Protein AF-A0A7J7V5S6-F1 (afdb_monomer_lite)

Structure (mmCIF, N/CA/C/O backbone):
data_AF-A0A7J7V5S6-F1
#
_entry.id   AF-A0A7J7V5S6-F1
#
loop_
_atom_site.group_PDB
_atom_site.id
_atom_site.type_symbol
_atom_site.label_atom_id
_atom_site.label_alt_id
_atom_site.label_comp_id
_atom_site.label_asym_id
_atom_site.label_entity_id
_atom_site.label_seq_id
_atom_site.pdbx_PDB_ins_code
_atom_site.Cartn_x
_atom_site.Cartn_y
_atom_site.Cartn_z
_atom_site.occupancy
_atom_site.B_iso_or_equiv
_atom_site.auth_seq_id
_atom_site.auth_comp_id
_atom_site.auth_asym_id
_atom_site.auth_atom_id
_atom_site.pdbx_PDB_model_num
ATOM 1 N N . MET A 1 1 ? -19.232 6.434 18.700 1.00 80.62 1 MET A N 1
ATOM 2 C CA . MET A 1 1 ? -18.194 5.429 19.036 1.00 80.62 1 MET A CA 1
ATOM 3 C C . MET A 1 1 ? -17.123 5.359 17.956 1.00 80.62 1 MET A C 1
ATOM 5 O O . MET A 1 1 ? -15.985 5.665 18.272 1.00 80.62 1 MET A O 1
ATOM 9 N N . LEU A 1 2 ? -17.482 5.084 16.694 1.00 90.06 2 LEU A N 1
ATOM 10 C CA . LEU A 1 2 ? -16.518 4.999 15.585 1.00 90.06 2 LEU A CA 1
ATOM 11 C C . LEU A 1 2 ? -15.711 6.290 15.357 1.00 90.06 2 LEU A C 1
ATOM 13 O O . LEU A 1 2 ? -14.491 6.244 15.416 1.00 90.06 2 LEU A O 1
ATOM 17 N N . MET A 1 3 ? -16.370 7.443 15.177 1.00 93.56 3 MET A N 1
ATOM 18 C CA . MET A 1 3 ? -15.662 8.706 14.892 1.00 93.56 3 MET A CA 1
ATOM 19 C C . MET A 1 3 ? -14.643 9.078 15.972 1.00 93.56 3 MET A C 1
ATOM 21 O O . MET A 1 3 ? -13.528 9.448 15.643 1.00 93.56 3 MET A O 1
ATOM 25 N N . LYS A 1 4 ? -14.984 8.890 17.254 1.00 93.75 4 LYS A N 1
ATOM 26 C CA . LYS A 1 4 ? -14.057 9.128 18.371 1.00 93.75 4 LYS A CA 1
ATOM 27 C C . LYS A 1 4 ? -12.794 8.266 18.258 1.00 93.75 4 LYS A C 1
ATOM 29 O O . LYS A 1 4 ? -11.700 8.770 18.475 1.00 93.75 4 LYS A O 1
ATOM 34 N N . PHE A 1 5 ? -12.954 6.987 17.915 1.00 95.44 5 PHE A N 1
ATOM 35 C CA . PHE A 1 5 ? -11.825 6.080 17.726 1.00 95.44 5 PHE A CA 1
ATOM 36 C C . PHE A 1 5 ? -10.980 6.470 16.504 1.00 95.44 5 PHE A C 1
ATOM 38 O O . PHE A 1 5 ? -9.763 6.531 16.607 1.00 95.44 5 PHE A O 1
ATOM 45 N N . LEU A 1 6 ? -11.606 6.814 15.374 1.00 95.38 6 LEU A N 1
ATOM 46 C CA . LEU A 1 6 ? -10.884 7.249 14.171 1.00 95.38 6 LEU A CA 1
ATOM 47 C C . LEU A 1 6 ? -10.113 8.561 14.392 1.00 95.38 6 LEU A C 1
ATOM 49 O O . LEU A 1 6 ? -8.976 8.679 13.942 1.00 95.38 6 LEU A O 1
ATOM 53 N N . THR A 1 7 ? -10.694 9.519 15.122 1.00 94.62 7 THR A N 1
ATOM 54 C CA . THR A 1 7 ? -10.000 10.751 15.528 1.00 94.62 7 THR A CA 1
ATOM 55 C C . THR A 1 7 ?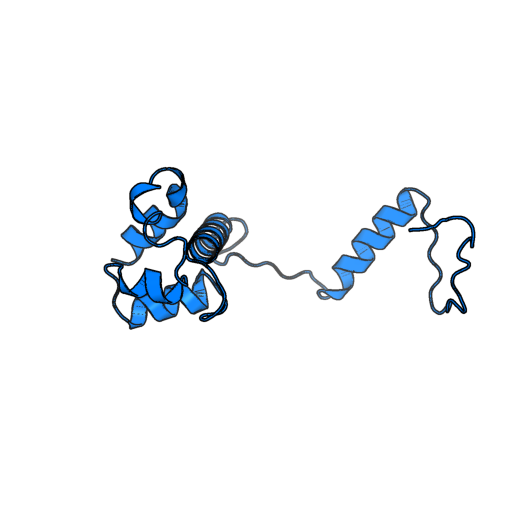 -8.786 10.435 16.398 1.00 94.62 7 THR A C 1
ATOM 57 O O . THR A 1 7 ? -7.708 10.959 16.136 1.00 94.62 7 THR A O 1
ATOM 60 N N . PHE A 1 8 ? -8.922 9.521 17.365 1.00 95.31 8 PHE A N 1
ATOM 61 C CA . PHE A 1 8 ? -7.779 9.034 18.139 1.00 95.31 8 PHE A CA 1
ATOM 62 C C . PHE A 1 8 ? -6.705 8.407 17.235 1.00 95.31 8 PHE A C 1
ATOM 64 O O . PHE A 1 8 ? -5.537 8.763 17.351 1.00 95.31 8 PHE A O 1
ATOM 71 N N . CYS A 1 9 ? -7.069 7.532 16.290 1.00 95.00 9 CYS A N 1
ATOM 72 C CA . CYS A 1 9 ? -6.095 6.886 15.405 1.00 95.00 9 CYS A CA 1
ATOM 73 C C . CYS A 1 9 ? -5.296 7.887 14.553 1.00 95.00 9 CYS A C 1
ATOM 75 O O . CYS A 1 9 ? -4.103 7.674 14.328 1.00 95.00 9 CYS A O 1
ATOM 77 N N . MET A 1 10 ? -5.916 8.987 14.110 1.00 94.31 10 MET A N 1
ATOM 78 C CA . MET A 1 10 ? -5.223 10.060 13.381 1.00 94.31 10 MET A CA 1
ATOM 79 C C . MET A 1 10 ? -4.118 10.721 14.208 1.00 94.31 10 MET A C 1
ATOM 81 O O . MET A 1 10 ? -3.084 11.109 13.662 1.00 94.31 10 MET A O 1
ATOM 85 N N . GLU A 1 11 ? -4.316 10.811 15.522 1.00 94.12 11 GLU A N 1
ATOM 86 C CA . GLU A 1 11 ? -3.433 11.515 16.451 1.00 94.12 11 GLU A CA 1
ATOM 87 C C . GLU A 1 11 ? -2.762 10.583 17.469 1.00 94.12 11 GLU A C 1
ATOM 89 O O . GLU A 1 11 ? -2.246 11.056 18.479 1.00 94.12 11 GLU A O 1
ATOM 94 N N . HIS A 1 12 ? -2.726 9.270 17.215 1.00 92.12 12 HIS A N 1
ATOM 95 C CA . HIS A 1 12 ? -2.308 8.276 18.212 1.00 92.12 12 HIS A CA 1
ATOM 96 C C . HIS A 1 12 ? -0.907 8.547 18.783 1.00 92.12 12 HIS A C 1
ATOM 98 O O . HIS A 1 12 ? -0.690 8.377 19.976 1.00 92.12 12 HIS A O 1
ATOM 104 N N . GLU A 1 13 ? 0.022 9.065 17.976 1.00 91.25 13 GLU A N 1
ATOM 105 C CA . GLU A 1 13 ? 1.374 9.464 18.401 1.00 91.25 13 GLU A CA 1
ATOM 106 C C . GLU A 1 13 ? 1.381 10.518 19.526 1.00 91.25 13 GLU A C 1
ATOM 108 O O . GLU A 1 13 ? 2.307 10.546 20.334 1.00 91.25 13 GLU A O 1
ATOM 113 N N . LYS A 1 14 ? 0.344 11.365 19.612 1.00 92.69 14 LYS A N 1
ATOM 114 C CA . LYS A 1 14 ? 0.164 12.352 20.691 1.00 92.69 14 LYS A CA 1
ATOM 115 C C . LYS A 1 14 ? -0.402 11.727 21.972 1.00 92.69 14 LYS A C 1
ATOM 117 O O . LYS A 1 14 ? -0.325 12.341 23.034 1.00 92.69 14 LYS A O 1
ATOM 122 N N . HIS A 1 15 ? -0.936 10.507 21.891 1.00 91.81 15 HIS A N 1
ATOM 123 C CA . HIS A 1 15 ? -1.617 9.800 22.977 1.00 91.81 15 HIS A CA 1
ATOM 124 C C . HIS A 1 15 ? -0.991 8.421 23.271 1.00 91.81 15 HIS A C 1
ATOM 126 O O . HIS A 1 15 ? -1.697 7.409 23.304 1.00 91.81 15 HIS A O 1
ATOM 132 N N . PRO A 1 16 ? 0.327 8.341 23.547 1.00 90.06 16 PRO A N 1
ATOM 133 C CA . PRO A 1 16 ? 1.005 7.066 23.783 1.00 90.06 16 PRO A CA 1
ATOM 134 C C . PRO A 1 16 ? 0.433 6.289 24.979 1.00 90.06 16 PRO A C 1
ATOM 136 O O . PRO A 1 16 ? 0.454 5.062 24.983 1.00 90.06 16 PRO A O 1
ATOM 139 N N . GLY A 1 17 ? -0.120 6.981 25.981 1.00 88.94 17 GLY A N 1
ATOM 140 C CA . GLY A 1 17 ? -0.737 6.343 27.148 1.00 88.94 17 GLY A CA 1
ATOM 141 C C . GLY A 1 17 ? -1.951 5.459 26.828 1.00 88.94 17 GLY A C 1
ATOM 142 O O . GLY A 1 17 ? -2.287 4.598 27.632 1.00 88.94 17 GLY A O 1
ATOM 143 N N . GLU A 1 18 ? -2.590 5.630 25.666 1.00 87.31 18 GLU A N 1
ATOM 144 C CA . GLU A 1 18 ? -3.813 4.894 25.307 1.00 87.31 18 GLU A CA 1
ATOM 145 C C . GLU A 1 18 ? -3.554 3.531 24.649 1.00 87.31 18 GLU A C 1
ATOM 147 O O . GLU A 1 18 ? -4.440 2.674 24.646 1.00 87.31 18 GLU A O 1
ATOM 152 N N . TYR A 1 19 ? -2.357 3.305 24.098 1.00 90.94 19 TYR A N 1
ATOM 153 C CA . TYR A 1 19 ? -2.032 2.056 23.398 1.00 90.94 19 TYR A CA 1
ATOM 154 C C . TYR A 1 19 ? -0.707 1.411 23.822 1.00 90.94 19 TYR A C 1
ATOM 156 O O . TYR A 1 19 ? -0.534 0.226 23.556 1.00 90.94 19 TYR A O 1
ATOM 164 N N . LYS A 1 20 ? 0.196 2.121 24.522 1.00 89.62 20 LYS A N 1
ATOM 165 C CA . LYS A 1 20 ? 1.503 1.576 24.949 1.00 89.62 20 LYS A CA 1
ATOM 166 C C . LYS A 1 20 ? 1.404 0.276 25.745 1.00 89.62 20 LYS A C 1
ATOM 168 O O . LYS A 1 20 ? 2.212 -0.622 25.559 1.00 89.62 20 LYS A O 1
ATOM 173 N N . ALA A 1 21 ? 0.389 0.148 26.602 1.00 90.44 21 ALA A N 1
ATOM 174 C CA . ALA A 1 21 ? 0.154 -1.070 27.385 1.00 90.44 21 ALA A CA 1
ATOM 175 C C . ALA A 1 21 ? -0.216 -2.299 26.525 1.00 90.44 21 ALA A C 1
ATOM 177 O O . ALA A 1 21 ? -0.264 -3.415 27.033 1.00 90.44 21 ALA A O 1
ATOM 178 N N . TYR A 1 22 ? -0.491 -2.092 25.236 1.00 91.25 22 TYR A N 1
ATOM 179 C CA . TYR A 1 22 ? -0.987 -3.086 24.292 1.00 91.25 22 TYR A CA 1
ATOM 180 C C . TYR A 1 22 ? -0.074 -3.233 23.062 1.00 91.25 22 TYR A C 1
ATOM 182 O O . TYR A 1 22 ? -0.508 -3.769 22.044 1.00 91.25 22 TYR A O 1
ATOM 190 N N . GLU A 1 23 ? 1.173 -2.752 23.111 1.00 87.50 23 GLU A N 1
ATOM 191 C CA . GLU A 1 2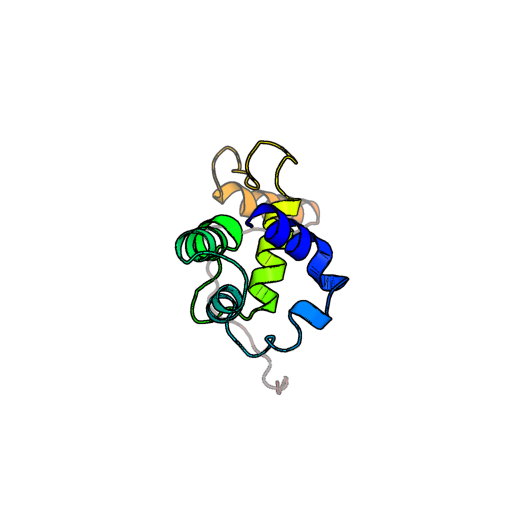3 ? 2.109 -2.853 21.976 1.00 87.50 23 GLU A CA 1
ATOM 192 C C . GLU A 1 23 ? 2.425 -4.309 21.603 1.00 87.50 23 GLU A C 1
ATOM 194 O O . GLU A 1 23 ? 2.462 -4.640 20.420 1.00 87.50 23 GLU A O 1
ATOM 199 N N . GLU A 1 24 ? 2.537 -5.183 22.605 1.00 85.94 24 GLU A N 1
ATOM 200 C CA . GLU A 1 24 ? 2.901 -6.600 22.447 1.00 85.94 24 GLU A CA 1
ATOM 201 C C . GLU A 1 24 ? 1.731 -7.509 22.036 1.00 85.94 24 GLU A C 1
ATOM 203 O O . GLU A 1 24 ? 1.915 -8.706 21.811 1.00 85.94 24 GLU A O 1
ATOM 208 N N . ILE A 1 25 ? 0.506 -6.977 21.955 1.00 93.69 25 ILE A N 1
ATOM 209 C CA . ILE A 1 25 ? -0.661 -7.747 21.509 1.00 93.69 25 ILE A CA 1
ATOM 210 C C . ILE A 1 25 ? -1.014 -7.428 20.059 1.00 93.69 25 ILE A C 1
ATOM 212 O O . ILE A 1 25 ? -0.624 -6.407 19.487 1.00 93.69 25 ILE A O 1
ATOM 216 N N . THR A 1 26 ? -1.793 -8.319 19.448 1.00 96.31 26 THR A N 1
ATOM 217 C CA . THR A 1 26 ? -2.283 -8.087 18.089 1.00 96.31 26 THR A CA 1
ATOM 218 C C . THR A 1 26 ? -3.271 -6.927 18.058 1.00 96.31 26 THR A C 1
ATOM 220 O O . THR A 1 26 ? -4.046 -6.714 18.997 1.00 96.31 26 THR A O 1
ATOM 223 N N . PHE A 1 27 ? -3.330 -6.235 16.923 1.00 96.62 27 PHE A N 1
ATOM 224 C CA . PHE A 1 27 ? -4.302 -5.168 16.712 1.00 96.62 27 PHE A CA 1
ATOM 225 C C . PHE A 1 27 ? -5.749 -5.649 16.899 1.00 96.62 27 PHE A C 1
ATOM 227 O O . PHE A 1 27 ? -6.588 -4.925 17.432 1.00 96.62 27 PHE A O 1
ATOM 234 N N . SER A 1 28 ? -6.042 -6.899 16.524 1.00 96.19 28 SER A N 1
ATOM 235 C CA . SER A 1 28 ? -7.364 -7.489 16.739 1.00 96.19 28 SER A CA 1
ATOM 236 C C . SER A 1 28 ? -7.712 -7.652 18.217 1.00 96.19 28 SER A C 1
ATOM 238 O O . SER A 1 28 ? -8.886 -7.511 18.551 1.00 96.19 28 SER A O 1
ATOM 240 N N . GLU A 1 29 ? -6.751 -7.987 19.082 1.00 95.69 29 GLU A N 1
ATOM 241 C CA . GLU A 1 29 ? -6.985 -8.058 20.530 1.00 95.69 29 GLU A CA 1
ATOM 242 C C . GLU A 1 29 ? -7.099 -6.655 21.130 1.00 95.69 29 GLU A C 1
ATOM 244 O O . GLU A 1 29 ? -8.003 -6.402 21.924 1.00 95.69 29 GLU A O 1
ATOM 249 N N . TYR A 1 30 ? -6.277 -5.705 20.676 1.00 95.88 30 TYR A N 1
ATOM 250 C CA . TYR A 1 30 ? -6.396 -4.305 21.083 1.00 95.88 30 TYR A CA 1
ATOM 251 C C . TYR A 1 30 ? -7.780 -3.727 20.771 1.00 95.88 30 TYR A C 1
ATOM 253 O O . TYR A 1 30 ? -8.397 -3.109 21.633 1.00 95.88 30 TYR A O 1
ATOM 261 N N . LEU A 1 31 ? -8.342 -3.986 19.587 1.00 95.75 31 LEU A N 1
ATOM 262 C CA . LEU A 1 31 ? -9.687 -3.513 19.240 1.00 95.75 31 LEU A CA 1
ATOM 263 C C . LEU A 1 31 ? -10.783 -4.016 20.196 1.00 95.75 31 LEU A C 1
ATOM 265 O O . LEU A 1 31 ? -11.792 -3.328 20.359 1.00 95.75 31 LEU A O 1
ATOM 269 N N . LYS A 1 32 ? -10.591 -5.172 20.849 1.00 95.12 32 LYS A N 1
ATOM 270 C CA . LYS A 1 32 ? -11.535 -5.697 21.850 1.00 95.12 32 LYS A CA 1
ATOM 271 C C . LYS A 1 32 ? -11.464 -4.958 23.184 1.00 95.12 32 LYS A C 1
ATOM 273 O O . LYS A 1 32 ? -12.459 -4.946 23.902 1.00 95.12 32 LYS A O 1
ATOM 278 N N . THR A 1 33 ? -10.325 -4.346 23.517 1.00 93.81 33 THR A N 1
ATOM 279 C CA . THR A 1 33 ? -10.178 -3.525 24.734 1.00 93.81 33 THR A CA 1
ATOM 280 C C . THR A 1 33 ? -10.767 -2.123 24.556 1.00 93.81 33 THR A C 1
ATOM 282 O O . THR A 1 33 ? -11.012 -1.413 25.532 1.00 93.81 33 THR A O 1
ATOM 285 N N . GLN A 1 34 ? -11.047 -1.730 23.311 1.00 93.56 34 GLN A N 1
ATOM 286 C CA . GLN A 1 34 ? -11.635 -0.442 22.965 1.00 93.56 34 GLN A CA 1
ATOM 287 C C . GLN A 1 34 ? -13.162 -0.437 23.088 1.00 93.56 34 GLN A C 1
ATOM 289 O O . GLN A 1 34 ? -13.838 -1.460 23.000 1.00 93.56 34 GLN A O 1
ATOM 294 N N . LYS A 1 35 ? -13.739 0.764 23.225 1.00 92.81 35 LYS A N 1
ATOM 295 C CA . LYS A 1 35 ? -15.198 0.989 23.281 1.00 92.81 35 LYS A CA 1
ATOM 296 C C . LYS A 1 35 ? -15.850 0.878 21.892 1.00 92.81 35 LYS A C 1
ATOM 298 O O . LYS A 1 35 ? -16.449 1.835 21.394 1.00 92.81 35 LYS A O 1
ATOM 303 N N . LEU A 1 36 ? -15.705 -0.284 21.257 1.00 94.81 36 LEU A N 1
ATOM 304 C CA . LEU A 1 36 ? -16.230 -0.624 19.935 1.00 94.81 36 LEU A CA 1
ATOM 305 C C . LEU A 1 36 ? -17.060 -1.908 20.018 1.00 94.81 36 LEU A C 1
ATOM 307 O O . LEU A 1 36 ? -16.667 -2.867 20.677 1.00 94.81 36 LEU A O 1
ATOM 311 N N . THR A 1 37 ? -18.194 -1.949 19.319 1.00 96.50 37 THR A N 1
ATOM 312 C CA . THR A 1 37 ? -18.979 -3.185 19.182 1.00 96.50 37 THR A CA 1
ATOM 313 C C . THR A 1 37 ? -18.236 -4.192 18.295 1.00 96.50 37 THR A C 1
ATOM 315 O O . THR A 1 37 ? -17.465 -3.764 17.432 1.00 96.50 37 THR A O 1
ATOM 318 N N . PRO A 1 38 ? -18.494 -5.510 18.413 1.00 96.12 38 PRO A N 1
ATOM 319 C CA . PRO A 1 38 ? -17.853 -6.518 17.560 1.00 96.12 38 PRO A CA 1
ATOM 320 C C . PRO A 1 38 ? -17.988 -6.223 16.057 1.00 96.12 38 PRO A C 1
ATOM 322 O O . PRO A 1 38 ? -17.049 -6.419 15.290 1.00 96.12 38 PRO A O 1
ATOM 325 N N . ASN A 1 39 ? -19.131 -5.664 15.645 1.00 96.12 39 ASN A N 1
ATOM 326 C CA . ASN A 1 39 ? -19.368 -5.234 14.268 1.00 96.12 39 ASN A CA 1
ATOM 327 C C . ASN A 1 39 ? -18.439 -4.079 13.843 1.00 96.12 39 ASN A C 1
ATOM 329 O O . ASN A 1 39 ? -17.852 -4.111 12.767 1.00 96.12 39 ASN A O 1
ATOM 333 N N . LEU A 1 40 ? -18.251 -3.067 14.699 1.00 96.62 40 LEU A N 1
ATOM 334 C CA . LEU A 1 40 ? -17.325 -1.968 14.410 1.00 96.62 40 LEU A CA 1
ATOM 335 C C . LEU A 1 40 ? -15.867 -2.432 14.402 1.00 96.62 40 LEU A C 1
ATOM 337 O O . LEU A 1 40 ? -15.106 -1.988 13.551 1.00 96.62 40 LEU A O 1
ATOM 341 N N . GLN A 1 41 ? -15.486 -3.337 15.308 1.00 96.44 41 GLN A N 1
ATOM 342 C CA . GLN A 1 41 ? -14.145 -3.932 15.319 1.00 96.44 41 GLN A CA 1
ATOM 343 C C . GLN A 1 41 ? -13.854 -4.639 13.989 1.00 96.44 41 GLN A C 1
ATOM 345 O O . GLN A 1 41 ? -12.778 -4.459 13.425 1.00 96.44 41 GLN A O 1
ATOM 350 N N . HIS A 1 42 ? -14.832 -5.378 13.454 1.00 96.06 42 HIS A N 1
ATOM 351 C CA . HIS A 1 42 ? -14.724 -6.037 12.154 1.00 96.06 42 HIS A CA 1
ATOM 352 C C . HIS A 1 42 ? -14.468 -5.035 11.016 1.00 96.06 42 HIS A C 1
ATOM 354 O O . HIS A 1 42 ? -13.500 -5.197 10.275 1.00 96.06 42 HIS A O 1
ATOM 360 N N . PHE A 1 43 ? -15.271 -3.970 10.904 1.00 96.62 43 PHE A N 1
ATOM 361 C CA . PHE A 1 43 ? -15.073 -2.944 9.869 1.00 96.62 43 PHE A CA 1
ATOM 362 C C . PHE A 1 43 ? -13.737 -2.211 10.004 1.00 96.62 43 PHE A C 1
ATOM 364 O O . PHE A 1 43 ? -13.047 -1.983 9.013 1.00 96.62 43 PHE A O 1
ATOM 371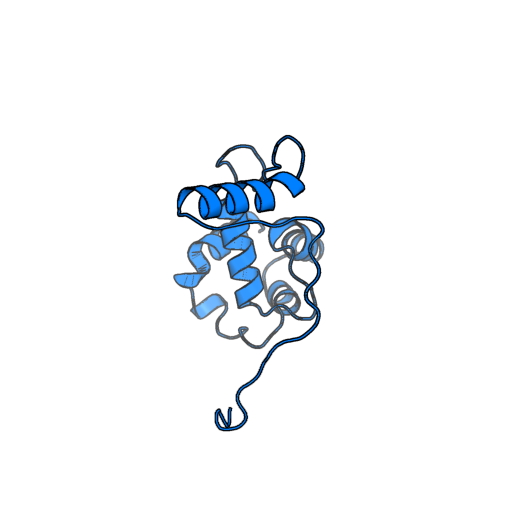 N N . VAL A 1 44 ? -13.346 -1.857 11.228 1.00 97.06 44 VAL A N 1
ATOM 372 C CA . VAL A 1 44 ? -12.072 -1.177 11.480 1.00 97.06 44 VAL A CA 1
ATOM 373 C C . VAL A 1 44 ? -10.892 -2.062 11.077 1.00 97.06 44 VAL A C 1
ATOM 375 O O . VAL A 1 44 ? -9.983 -1.585 10.401 1.00 97.06 44 VAL A O 1
ATOM 378 N N . LEU A 1 45 ? -10.915 -3.345 11.442 1.00 96.94 45 LEU A N 1
ATOM 379 C CA . LEU A 1 45 ? -9.842 -4.284 11.123 1.00 96.94 45 LEU A CA 1
ATOM 380 C C . LEU A 1 45 ? -9.752 -4.568 9.618 1.00 96.94 45 LEU A C 1
ATOM 382 O O . LEU A 1 45 ? -8.683 -4.434 9.029 1.00 96.94 45 LEU A O 1
ATOM 386 N N . TYR A 1 46 ? -10.865 -4.948 8.990 1.00 97.00 46 TYR A N 1
ATOM 387 C CA . TYR A 1 46 ? -10.841 -5.485 7.628 1.00 97.00 46 TYR A CA 1
ATOM 388 C C . TYR A 1 46 ? -11.061 -4.442 6.535 1.00 97.00 46 TYR A C 1
ATOM 390 O O . TYR A 1 46 ? -10.535 -4.613 5.441 1.00 97.00 46 TYR A O 1
ATOM 398 N N . SER A 1 47 ? -11.815 -3.373 6.799 1.00 96.62 47 SER A N 1
ATOM 399 C CA . SER A 1 47 ? -12.166 -2.377 5.776 1.00 96.62 47 SER A CA 1
ATOM 400 C C . SER A 1 47 ? -11.318 -1.108 5.840 1.00 96.62 47 SER A C 1
ATOM 402 O O . SER A 1 47 ? -11.206 -0.419 4.831 1.00 96.62 47 SER A O 1
ATOM 404 N N . ILE A 1 48 ? -10.740 -0.786 7.004 1.00 96.69 48 ILE A N 1
ATOM 405 C CA . ILE A 1 48 ? -9.936 0.433 7.197 1.00 96.69 48 ILE A CA 1
ATOM 406 C C . ILE A 1 48 ? -8.458 0.081 7.364 1.00 96.69 48 ILE A C 1
ATOM 408 O O . ILE A 1 48 ? -7.633 0.514 6.567 1.00 96.69 48 ILE A O 1
ATOM 412 N N . ALA A 1 49 ? -8.112 -0.712 8.383 1.00 96.88 49 ALA A N 1
ATOM 413 C CA . ALA A 1 49 ? -6.723 -1.098 8.623 1.00 96.88 49 ALA A CA 1
ATOM 414 C C . ALA A 1 49 ? -6.209 -2.058 7.538 1.00 96.88 49 ALA A C 1
ATOM 416 O O . ALA A 1 49 ? -5.066 -1.937 7.112 1.00 96.88 49 ALA A O 1
ATOM 417 N N . MET A 1 50 ? -7.056 -2.993 7.086 1.00 96.44 50 MET A N 1
ATOM 418 C CA . MET A 1 50 ? -6.712 -4.039 6.110 1.00 96.44 50 MET A CA 1
ATOM 419 C C . MET A 1 50 ? -5.449 -4.821 6.509 1.00 96.44 50 MET A C 1
ATOM 421 O O . MET A 1 50 ? -4.625 -5.183 5.671 1.00 96.44 50 MET A O 1
ATOM 425 N N . THR A 1 51 ? -5.287 -5.073 7.809 1.00 93.69 51 THR A N 1
ATOM 426 C CA . THR A 1 51 ? -4.135 -5.783 8.367 1.00 93.69 51 THR A CA 1
ATOM 427 C C . THR A 1 51 ? -4.484 -7.236 8.715 1.00 93.69 51 THR A C 1
ATOM 429 O O . THR A 1 51 ? -5.615 -7.524 9.128 1.00 93.69 51 THR A O 1
ATOM 432 N N . PRO A 1 52 ? -3.546 -8.192 8.564 1.00 90.56 52 PRO A N 1
ATOM 433 C CA . PRO A 1 52 ? -3.777 -9.570 8.979 1.00 90.56 52 PRO A CA 1
ATOM 434 C C . PRO A 1 52 ? -4.092 -9.682 10.477 1.00 90.56 52 PRO A C 1
ATOM 436 O O . PRO A 1 52 ? -3.338 -9.222 11.334 1.00 90.56 52 PRO A O 1
ATOM 439 N N . LYS A 1 53 ? -5.194 -10.368 10.798 1.00 85.62 53 LYS A N 1
ATOM 440 C CA . LYS A 1 53 ? -5.725 -10.477 12.167 1.00 85.62 53 LYS A CA 1
ATOM 441 C C . LYS A 1 53 ? -4.716 -11.021 13.189 1.00 85.62 53 LYS A C 1
ATOM 443 O O . LYS A 1 53 ? -4.721 -10.574 14.330 1.00 85.62 53 LYS A O 1
ATOM 448 N N . SER A 1 54 ? -3.916 -12.016 12.806 1.00 85.56 54 SER A N 1
ATOM 449 C CA . SER A 1 54 ? -3.093 -12.809 13.729 1.00 85.56 54 SER A CA 1
ATOM 450 C C . SER A 1 54 ? -1.641 -12.354 13.848 1.00 85.56 54 SER A C 1
ATOM 452 O O . SER A 1 54 ? -0.955 -12.823 14.748 1.00 85.56 54 SER A O 1
ATOM 454 N N . THR A 1 55 ? -1.156 -11.491 12.952 1.00 89.75 55 THR A N 1
ATOM 455 C CA . THR A 1 55 ? 0.275 -11.143 12.887 1.00 89.75 55 THR A CA 1
ATOM 456 C C . THR A 1 55 ? 0.554 -9.660 13.060 1.00 89.75 55 THR A C 1
ATOM 458 O O . THR A 1 55 ? 1.682 -9.300 13.371 1.00 89.75 55 THR A O 1
ATOM 461 N N . SER A 1 56 ? -0.432 -8.787 12.850 1.00 92.62 56 SER A N 1
ATOM 462 C CA . SER A 1 56 ? -0.212 -7.347 12.964 1.00 92.62 56 SER A CA 1
ATOM 463 C C . SER A 1 56 ? -0.257 -6.887 14.412 1.00 92.62 56 SER A C 1
ATOM 465 O O . SER A 1 56 ? -1.245 -7.124 15.115 1.00 92.62 56 SER A O 1
ATOM 467 N N . SER A 1 57 ? 0.799 -6.191 14.834 1.00 95.50 57 SER A N 1
ATOM 468 C CA . SER A 1 57 ? 0.858 -5.549 16.146 1.00 95.50 57 SER A CA 1
ATOM 469 C C . SER A 1 57 ? -0.173 -4.425 16.247 1.00 95.50 57 SER A C 1
ATOM 471 O O . SER A 1 57 ? -0.650 -3.897 15.234 1.00 95.50 57 SER A O 1
ATOM 473 N N . THR A 1 58 ? -0.505 -4.013 17.471 1.00 95.56 58 THR A N 1
ATOM 474 C CA . THR A 1 58 ? -1.363 -2.842 17.709 1.00 95.56 58 THR A CA 1
ATOM 475 C C . THR A 1 58 ? -0.873 -1.607 16.958 1.00 95.56 58 THR A C 1
ATOM 477 O O . THR A 1 58 ? -1.667 -0.907 16.323 1.00 95.56 58 THR A O 1
ATOM 480 N N . LEU A 1 59 ? 0.439 -1.365 16.975 1.00 94.50 59 LEU A N 1
ATOM 481 C CA . LEU A 1 59 ? 1.042 -0.217 16.311 1.00 94.50 59 LEU A CA 1
ATOM 482 C C . LEU A 1 59 ? 0.902 -0.291 14.783 1.00 94.50 59 LEU A C 1
ATOM 484 O O . LEU A 1 59 ? 0.641 0.734 14.153 1.00 94.50 59 LEU A O 1
ATOM 488 N N . ASP A 1 60 ? 1.015 -1.480 14.186 1.00 94.94 60 ASP A N 1
ATOM 489 C CA . ASP A 1 60 ? 0.816 -1.661 12.741 1.00 94.94 60 ASP A CA 1
ATOM 490 C C . ASP A 1 60 ? -0.609 -1.294 12.325 1.00 94.94 60 ASP A C 1
ATOM 492 O O . ASP A 1 60 ? -0.810 -0.576 11.345 1.00 94.94 60 ASP A O 1
ATOM 496 N N . GLY A 1 61 ? -1.606 -1.731 13.099 1.00 95.88 61 GLY A N 1
ATOM 497 C CA . GLY A 1 61 ? -3.006 -1.398 12.841 1.00 95.88 61 GLY A CA 1
ATOM 498 C C . GLY A 1 61 ? -3.303 0.096 12.981 1.00 95.88 61 GLY A C 1
ATOM 499 O O . GLY A 1 61 ? -3.963 0.674 12.116 1.00 95.88 61 GLY A O 1
ATOM 500 N N . LEU A 1 62 ? -2.769 0.749 14.019 1.00 96.25 62 LEU A N 1
ATOM 501 C CA . LEU A 1 62 ? -2.918 2.197 14.213 1.00 96.25 62 LEU A CA 1
ATOM 502 C C . LEU A 1 62 ? -2.274 2.999 13.072 1.00 96.25 62 LEU A C 1
ATOM 504 O O . LEU A 1 62 ? -2.895 3.925 12.544 1.00 96.25 62 LEU A O 1
ATOM 508 N N . LYS A 1 63 ? -1.066 2.612 12.640 1.00 95.75 63 LYS A N 1
ATOM 509 C CA . LYS A 1 63 ? -0.384 3.217 11.485 1.00 95.75 63 LYS A CA 1
ATOM 510 C C . LYS A 1 63 ? -1.171 3.020 10.191 1.00 95.75 63 LYS A C 1
ATOM 512 O O . LYS A 1 63 ? -1.319 3.973 9.426 1.00 95.75 63 LYS A O 1
ATOM 517 N N . ALA A 1 64 ? -1.706 1.821 9.959 1.00 96.69 64 ALA A N 1
ATOM 518 C CA . ALA A 1 64 ? -2.503 1.521 8.773 1.00 96.69 64 ALA A CA 1
ATOM 519 C C . ALA A 1 64 ? -3.782 2.372 8.712 1.00 96.69 64 ALA A C 1
ATOM 521 O O . ALA A 1 64 ? -4.060 2.981 7.679 1.00 96.69 64 ALA A O 1
ATOM 522 N N . ILE A 1 65 ? -4.508 2.502 9.830 1.00 97.19 65 ILE A N 1
ATOM 523 C CA . ILE A 1 65 ? -5.699 3.362 9.914 1.00 97.19 65 ILE A CA 1
ATOM 524 C C . ILE A 1 65 ? -5.339 4.825 9.678 1.00 97.19 65 ILE A C 1
ATOM 526 O O . ILE A 1 65 ? -6.006 5.492 8.889 1.00 97.19 65 ILE A O 1
ATOM 530 N N . LYS A 1 66 ? -4.283 5.332 10.327 1.00 97.12 66 LYS A N 1
ATOM 531 C CA . LYS A 1 66 ? -3.820 6.711 10.125 1.00 97.12 66 LYS A CA 1
ATOM 532 C C . LYS A 1 66 ? -3.518 6.977 8.649 1.00 97.12 66 LYS A C 1
ATOM 534 O O . LYS A 1 66 ? -3.968 7.984 8.112 1.00 97.12 66 LYS A O 1
ATOM 539 N N . ASN A 1 67 ? -2.813 6.064 7.978 1.00 96.88 67 ASN A N 1
ATOM 540 C CA . ASN A 1 67 ? -2.512 6.186 6.552 1.00 96.88 67 ASN A CA 1
ATOM 541 C C . ASN A 1 67 ? -3.782 6.163 5.685 1.00 96.88 67 ASN A C 1
ATOM 543 O O . ASN A 1 67 ? -3.947 7.014 4.816 1.00 96.88 67 ASN A O 1
ATOM 547 N N . PHE A 1 68 ? -4.711 5.239 5.952 1.00 97.75 68 PHE A N 1
ATOM 548 C CA . PHE A 1 68 ? -5.995 5.172 5.249 1.00 97.75 68 PHE A CA 1
ATOM 549 C C . PHE A 1 68 ? -6.754 6.499 5.350 1.00 97.75 68 PHE A C 1
ATOM 551 O O . PHE A 1 68 ? -7.160 7.065 4.337 1.00 97.75 68 PHE A O 1
ATOM 558 N N . LEU A 1 69 ? -6.907 7.020 6.570 1.00 96.50 69 LEU A N 1
ATOM 559 C CA . LEU A 1 69 ? -7.637 8.257 6.840 1.00 96.50 69 LEU A CA 1
ATOM 560 C C . LEU A 1 69 ? -6.939 9.490 6.252 1.00 96.50 69 LEU A C 1
ATOM 562 O O . LEU A 1 69 ? -7.616 10.386 5.761 1.00 96.50 69 LEU A O 1
ATOM 566 N N . HIS A 1 70 ? -5.605 9.523 6.246 1.00 95.88 70 HIS A N 1
ATOM 567 C CA . HIS A 1 70 ? -4.831 10.599 5.624 1.00 95.88 70 HIS A CA 1
ATOM 568 C C . HIS A 1 70 ? -4.975 10.624 4.091 1.00 95.88 70 HIS A C 1
ATOM 570 O O . HIS A 1 70 ? -4.877 11.679 3.466 1.00 95.88 70 HIS A O 1
ATOM 576 N N . CYS A 1 71 ? -5.202 9.468 3.466 1.00 97.06 71 CYS A N 1
ATOM 577 C CA . CYS A 1 71 ? -5.395 9.360 2.021 1.00 97.06 71 CYS A CA 1
ATOM 578 C C . CYS A 1 71 ? -6.831 9.679 1.567 1.00 97.06 71 CYS A C 1
ATOM 580 O O . CYS A 1 71 ? -7.033 10.014 0.397 1.00 97.06 71 CYS A O 1
ATOM 582 N N . LEU A 1 72 ? -7.826 9.588 2.458 1.00 95.75 72 LEU A N 1
ATOM 583 C CA . LEU A 1 72 ? -9.224 9.893 2.135 1.00 95.75 72 LEU A CA 1
ATOM 584 C C . LEU A 1 72 ? -9.395 11.341 1.663 1.00 95.75 72 LEU A C 1
ATOM 586 O O . LEU A 1 72 ? -8.845 12.273 2.241 1.00 95.75 72 LEU A O 1
ATOM 590 N N . GLY A 1 73 ? -10.201 11.542 0.620 1.00 94.75 73 GLY A N 1
ATOM 591 C CA . GLY A 1 73 ? -10.534 12.879 0.122 1.00 94.75 73 GLY A CA 1
ATOM 592 C C . GLY A 1 73 ? -9.467 13.513 -0.770 1.00 94.75 73 GLY A C 1
ATOM 593 O O . GLY A 1 73 ? -9.755 14.520 -1.409 1.00 94.75 73 GLY A O 1
ATOM 594 N N . ARG A 1 74 ? -8.257 12.939 -0.869 1.00 96.81 74 ARG A N 1
ATOM 595 C CA . ARG A 1 74 ? -7.147 13.559 -1.614 1.00 96.81 74 ARG A CA 1
ATOM 596 C C . ARG A 1 74 ? -7.430 13.700 -3.113 1.00 96.81 74 ARG A C 1
ATOM 598 O O . ARG A 1 74 ? -7.129 14.736 -3.694 1.00 96.81 74 ARG A O 1
ATOM 605 N N . TYR A 1 75 ? -7.979 12.654 -3.727 1.00 96.19 75 TYR A N 1
ATOM 606 C CA . TYR A 1 75 ? -8.335 12.625 -5.156 1.00 96.19 75 TYR A CA 1
ATOM 607 C C . TYR A 1 75 ? -9.769 12.133 -5.406 1.00 96.19 75 TYR A C 1
ATOM 609 O O . TYR A 1 75 ? -10.230 12.114 -6.542 1.00 96.19 75 TYR A O 1
ATOM 617 N N . GLY A 1 76 ? -10.475 11.720 -4.352 1.00 96.00 76 GLY A N 1
ATOM 618 C CA . GLY A 1 76 ? -11.812 11.144 -4.413 1.00 96.00 76 GLY A CA 1
ATOM 619 C C . GLY A 1 76 ? -12.300 10.734 -3.025 1.00 96.00 76 GLY A C 1
ATOM 620 O O . GLY A 1 76 ? -11.645 10.988 -2.016 1.00 96.00 76 GLY A O 1
ATOM 621 N N . ASN A 1 77 ? -13.453 10.075 -2.964 1.00 96.44 77 ASN A N 1
ATOM 622 C CA . ASN A 1 77 ? -14.085 9.635 -1.714 1.00 96.44 77 ASN A CA 1
ATOM 623 C C . ASN A 1 77 ? -13.433 8.396 -1.066 1.00 96.44 77 ASN A C 1
ATOM 625 O O . ASN A 1 77 ? -13.784 8.053 0.060 1.00 96.44 77 ASN A O 1
ATOM 629 N N . THR A 1 78 ? -12.506 7.723 -1.752 1.00 96.75 78 THR A N 1
ATOM 630 C CA . THR A 1 78 ? -11.761 6.558 -1.243 1.00 96.75 78 THR A CA 1
ATOM 631 C C . THR A 1 78 ? -10.256 6.856 -1.214 1.00 96.75 78 THR A C 1
ATOM 633 O O . THR A 1 78 ? -9.818 7.796 -1.882 1.00 96.75 78 THR A O 1
ATOM 636 N N . PRO A 1 79 ? -9.439 6.092 -0.464 1.00 97.44 79 PRO A N 1
ATOM 637 C CA . PRO A 1 79 ? -8.005 6.358 -0.349 1.00 97.44 79 PRO A CA 1
ATOM 638 C C . PRO A 1 79 ? -7.171 5.730 -1.477 1.00 97.44 79 PRO A C 1
ATOM 640 O O . PRO A 1 79 ? -5.947 5.667 -1.368 1.00 97.44 79 PRO A O 1
ATOM 643 N N . PHE A 1 80 ? -7.806 5.230 -2.541 1.00 97.62 80 PHE A N 1
ATOM 644 C CA . PHE A 1 80 ? -7.146 4.434 -3.572 1.00 97.62 80 PHE A CA 1
ATOM 645 C C . PHE A 1 80 ? -7.166 5.120 -4.933 1.00 97.62 80 PHE A C 1
ATOM 647 O O . PHE A 1 80 ? -8.082 5.865 -5.273 1.00 97.62 80 PHE A O 1
ATOM 654 N N . LEU A 1 81 ? -6.155 4.799 -5.734 1.00 97.69 81 LEU A N 1
ATOM 655 C CA . LEU A 1 81 ? -6.070 5.128 -7.149 1.00 97.69 81 LEU A CA 1
ATOM 656 C C . LEU A 1 81 ? -5.704 3.867 -7.925 1.00 97.69 81 LEU A C 1
ATOM 658 O O . LEU A 1 81 ? -5.090 2.946 -7.383 1.00 97.69 81 LEU A O 1
ATOM 662 N N . PHE A 1 82 ? -6.050 3.851 -9.207 1.00 97.88 82 PHE A N 1
ATOM 663 C CA . PHE A 1 82 ? -5.662 2.787 -10.118 1.00 97.88 82 PHE A CA 1
ATOM 664 C C . PHE A 1 82 ? -5.076 3.399 -11.396 1.00 97.88 82 PHE A C 1
ATOM 666 O O . PHE A 1 82 ? -5.700 4.301 -11.963 1.00 97.88 82 PHE A O 1
ATOM 673 N N . PRO A 1 83 ? -3.885 2.965 -11.845 1.00 97.88 83 PRO A N 1
ATOM 674 C CA . PRO A 1 83 ? -3.276 3.493 -13.056 1.00 97.88 83 PRO A CA 1
ATOM 675 C C . PRO A 1 83 ? -4.097 3.098 -14.285 1.00 97.88 83 PRO A C 1
ATOM 677 O O . PRO A 1 83 ? -4.505 1.943 -14.440 1.00 97.88 83 PRO A O 1
ATOM 680 N N . LEU A 1 84 ? -4.309 4.058 -15.185 1.00 97.81 84 LEU A N 1
ATOM 681 C CA . LEU A 1 84 ? -4.875 3.763 -16.496 1.00 97.81 84 LEU A CA 1
ATOM 682 C C . LEU A 1 84 ? -3.948 2.777 -17.224 1.00 97.81 84 LEU A C 1
ATOM 684 O O . LEU A 1 84 ? -2.732 2.883 -17.100 1.00 97.81 84 LEU A O 1
ATOM 688 N N . TYR A 1 85 ? -4.529 1.818 -17.946 1.00 97.44 85 TYR A N 1
ATOM 689 C CA . TYR A 1 85 ? -3.829 0.692 -18.591 1.00 97.44 85 TYR A CA 1
ATOM 690 C C . TYR A 1 85 ? -3.265 -0.384 -17.642 1.00 97.44 85 TYR A C 1
ATOM 692 O O . TYR A 1 85 ? -2.773 -1.411 -18.102 1.00 97.44 85 TYR A O 1
ATOM 700 N N . GLY A 1 86 ? -3.456 -0.238 -16.327 1.00 97.44 86 GLY A N 1
ATOM 701 C CA . GLY A 1 86 ? -3.200 -1.290 -15.345 1.00 97.44 86 GLY A CA 1
ATOM 702 C C . GLY A 1 86 ? -1.851 -1.193 -14.634 1.00 97.44 86 GLY A C 1
ATOM 703 O O . GLY A 1 86 ? -0.991 -0.373 -14.939 1.00 97.44 86 GLY A O 1
ATOM 704 N N . GLN A 1 87 ? -1.668 -2.052 -13.628 1.00 97.88 87 GLN A N 1
ATOM 705 C CA . GLN A 1 87 ? -0.508 -2.009 -12.722 1.00 97.88 87 GLN A CA 1
ATOM 706 C C . GLN A 1 87 ? 0.827 -2.334 -13.420 1.00 97.88 87 GLN A C 1
ATOM 708 O O . GLN A 1 87 ? 1.888 -1.981 -12.908 1.00 97.88 87 GLN A O 1
ATOM 713 N N . GLY A 1 88 ? 0.784 -2.967 -14.601 1.00 97.44 88 GLY A N 1
ATOM 714 C CA . GLY A 1 88 ? 1.963 -3.274 -15.419 1.00 97.44 88 GLY A CA 1
ATOM 715 C C . GLY A 1 88 ? 2.693 -2.041 -15.966 1.00 97.44 88 GLY A C 1
ATOM 716 O O . GLY A 1 88 ? 3.849 -2.151 -16.373 1.00 97.44 88 GLY A O 1
ATOM 717 N N . GLU A 1 89 ? 2.064 -0.866 -15.920 1.00 98.12 89 GLU A N 1
ATOM 718 C CA . GLU A 1 89 ? 2.694 0.395 -16.317 1.00 98.12 89 GLU A CA 1
ATOM 719 C C . GLU A 1 89 ? 3.669 0.923 -15.257 1.00 98.12 89 GLU A C 1
ATOM 721 O O . GLU A 1 89 ? 4.646 1.587 -15.599 1.00 98.12 89 GLU A O 1
ATOM 726 N N . LEU A 1 90 ? 3.469 0.6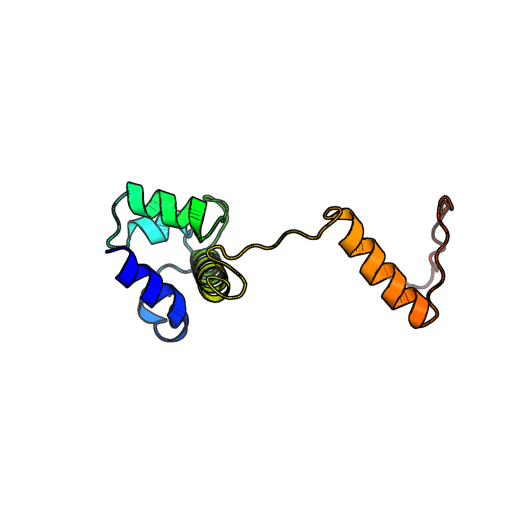01 -13.969 1.00 98.19 90 LEU A N 1
ATOM 727 C CA . LEU A 1 90 ? 4.339 1.100 -12.897 1.00 98.19 90 LEU A CA 1
ATOM 728 C C . LEU A 1 90 ? 5.805 0.666 -13.088 1.00 98.19 90 LEU A C 1
ATOM 730 O O . LEU A 1 90 ? 6.667 1.549 -13.094 1.00 98.19 90 LEU A O 1
ATOM 734 N N . PRO A 1 91 ? 6.129 -0.629 -13.313 1.00 98.19 91 PRO A N 1
ATOM 735 C CA . PRO A 1 91 ? 7.505 -1.034 -13.599 1.00 98.19 91 PRO A CA 1
ATOM 736 C C . PRO A 1 91 ? 8.084 -0.338 -14.835 1.00 98.19 91 PRO A C 1
ATOM 738 O O . PRO A 1 91 ? 9.227 0.110 -14.803 1.00 98.19 91 PRO A O 1
ATOM 741 N N . GLN A 1 92 ? 7.294 -0.189 -15.903 1.00 98.25 92 GLN A N 1
ATOM 742 C CA . GLN A 1 92 ? 7.745 0.436 -17.149 1.00 98.25 92 GLN A CA 1
ATOM 743 C C . GLN A 1 92 ? 8.093 1.919 -16.962 1.00 98.25 92 GLN A C 1
ATOM 745 O O . GLN A 1 92 ? 9.117 2.376 -17.474 1.00 98.25 92 GLN A O 1
ATOM 750 N N . CYS A 1 93 ? 7.305 2.660 -16.176 1.00 98.44 93 CYS A N 1
ATOM 751 C CA . CYS A 1 93 ? 7.598 4.047 -15.810 1.00 98.44 93 CYS A CA 1
ATOM 752 C C . CYS A 1 93 ? 8.961 4.180 -15.110 1.00 98.44 93 CYS A C 1
ATOM 754 O O . CYS A 1 93 ? 9.750 5.064 -15.456 1.00 98.44 93 CYS A O 1
ATOM 756 N N . PHE A 1 94 ? 9.280 3.277 -14.176 1.00 98.56 94 PHE A N 1
ATOM 757 C CA . PHE A 1 94 ? 10.589 3.260 -13.515 1.00 98.56 94 PHE A CA 1
ATOM 758 C C . PHE A 1 94 ? 11.719 2.795 -14.446 1.00 98.56 94 PHE A C 1
ATOM 760 O O . PHE A 1 94 ? 12.799 3.388 -14.424 1.00 98.56 94 PHE A O 1
ATOM 767 N N . CYS A 1 95 ? 11.485 1.808 -15.320 1.00 98.50 95 CYS A N 1
ATOM 768 C CA . CYS A 1 95 ? 12.464 1.410 -16.339 1.00 98.50 95 CYS A CA 1
ATOM 769 C C . CYS A 1 95 ? 12.815 2.577 -17.267 1.00 98.50 95 CYS A C 1
ATOM 771 O O . CYS A 1 95 ? 13.991 2.821 -17.542 1.00 98.50 95 CYS A O 1
ATOM 773 N N . ARG A 1 96 ? 11.810 3.354 -17.691 1.00 98.69 96 ARG A N 1
ATOM 774 C CA . ARG A 1 96 ? 12.014 4.578 -18.471 1.00 98.69 96 ARG A CA 1
ATOM 775 C C . ARG A 1 96 ? 12.859 5.592 -17.705 1.00 98.69 96 ARG A C 1
ATOM 777 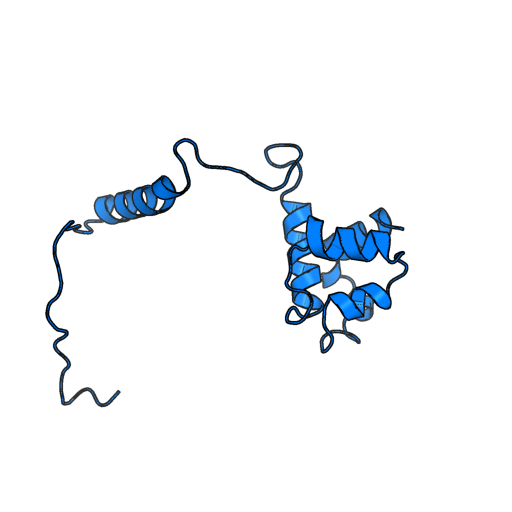O O . ARG A 1 96 ? 13.794 6.133 -18.286 1.00 98.69 96 ARG A O 1
ATOM 784 N N . MET A 1 97 ? 12.554 5.839 -16.428 1.00 98.50 97 MET A N 1
ATOM 785 C CA . MET A 1 97 ? 13.356 6.737 -15.589 1.00 98.50 97 MET A CA 1
ATOM 786 C C . MET A 1 97 ? 14.822 6.290 -15.558 1.00 98.50 97 MET A C 1
ATOM 788 O O . MET A 1 97 ? 15.705 7.091 -15.825 1.00 98.50 97 MET A O 1
ATOM 792 N N . CYS A 1 98 ? 15.092 5.008 -15.324 1.00 98.62 98 CYS A N 1
ATOM 793 C CA . CYS A 1 98 ? 16.450 4.466 -15.336 1.00 98.62 98 CYS A CA 1
ATOM 794 C C . CYS A 1 98 ? 17.157 4.649 -16.694 1.00 98.62 98 CYS A C 1
ATOM 796 O O . CYS A 1 98 ? 18.318 5.056 -16.728 1.00 98.62 98 CYS A O 1
ATOM 798 N N . ALA A 1 99 ? 16.458 4.419 -17.810 1.00 98.50 99 ALA A N 1
ATOM 799 C CA . ALA A 1 99 ? 17.018 4.595 -19.151 1.00 98.50 99 ALA A CA 1
ATOM 800 C C . ALA A 1 99 ? 17.399 6.056 -19.456 1.00 98.50 99 ALA A C 1
ATOM 802 O O . ALA A 1 99 ? 18.423 6.304 -20.088 1.00 98.50 99 ALA A O 1
ATOM 803 N N . VAL A 1 100 ? 16.627 7.030 -18.955 1.00 98.62 100 VAL A N 1
ATOM 804 C CA . VAL A 1 100 ? 16.959 8.466 -19.069 1.00 98.62 100 VAL A CA 1
ATOM 805 C C . VAL A 1 100 ? 18.309 8.787 -18.418 1.00 98.62 100 VAL A C 1
ATOM 807 O O . VAL A 1 100 ? 19.041 9.632 -18.922 1.00 98.62 100 VAL A O 1
ATOM 810 N N . PHE A 1 101 ? 18.669 8.080 -17.345 1.00 98.56 101 PHE A N 1
ATOM 811 C CA . PHE A 1 101 ? 19.951 8.230 -16.650 1.00 98.56 101 PHE A CA 1
ATOM 812 C C . PHE A 1 101 ? 21.025 7.237 -17.133 1.00 98.56 101 PHE A C 1
ATOM 814 O O . PHE A 1 101 ? 21.993 6.976 -16.422 1.00 98.56 101 PHE A O 1
ATOM 821 N N . GLY A 1 102 ? 20.878 6.691 -18.345 1.00 98.31 102 GLY A N 1
ATOM 822 C CA . GLY A 1 102 ? 21.890 5.850 -18.994 1.00 98.31 102 GLY A CA 1
ATOM 823 C C . GLY A 1 102 ? 21.801 4.355 -18.678 1.00 98.31 102 GLY A C 1
ATOM 824 O O . GLY A 1 102 ? 22.684 3.600 -19.081 1.00 98.31 102 GLY A O 1
ATOM 825 N N . GLY A 1 103 ? 20.753 3.900 -17.985 1.00 98.38 103 GLY A N 1
ATOM 826 C CA . GLY A 1 103 ? 20.511 2.474 -17.767 1.00 98.38 103 GLY A CA 1
ATOM 827 C C . GLY A 1 103 ? 20.206 1.724 -19.068 1.00 98.38 103 GLY A C 1
ATOM 828 O O . GLY A 1 103 ? 19.415 2.183 -19.892 1.00 98.38 103 GLY A O 1
ATOM 829 N N . ILE A 1 104 ? 20.800 0.542 -19.242 1.00 98.31 104 ILE A N 1
ATOM 830 C CA . ILE A 1 104 ? 20.608 -0.314 -20.422 1.00 98.31 1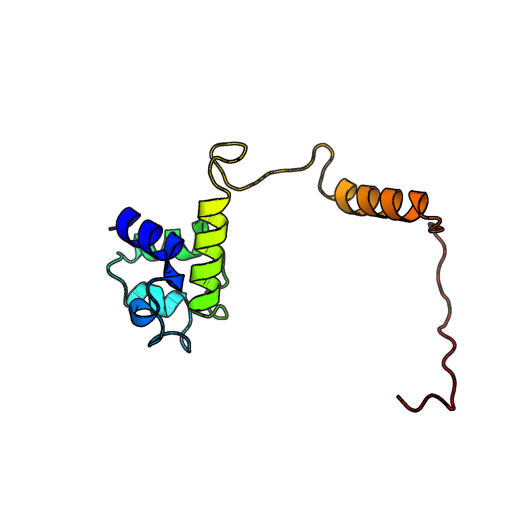04 ILE A CA 1
ATOM 831 C C . ILE A 1 104 ? 19.656 -1.460 -20.074 1.00 98.31 104 ILE A C 1
ATOM 833 O O . ILE A 1 104 ? 19.808 -2.111 -19.041 1.00 98.31 104 ILE A O 1
ATOM 837 N N . TYR A 1 105 ? 18.700 -1.734 -20.963 1.00 98.00 105 TYR A N 1
ATOM 838 C CA . TYR A 1 105 ? 17.709 -2.797 -20.804 1.00 98.00 105 TYR A CA 1
ATOM 839 C C . TYR A 1 105 ? 17.766 -3.787 -21.967 1.00 98.00 105 TYR A C 1
ATOM 841 O O . TYR A 1 105 ? 17.689 -3.394 -23.129 1.00 98.00 105 TYR A O 1
ATOM 849 N N . CYS A 1 106 ? 17.818 -5.080 -21.643 1.00 98.12 106 CYS A N 1
ATOM 850 C CA . CYS A 1 106 ? 17.812 -6.177 -22.609 1.00 98.12 106 CYS A CA 1
ATOM 851 C C . CYS A 1 106 ? 16.674 -7.151 -22.276 1.00 98.12 106 CYS A C 1
ATOM 853 O O . CYS A 1 106 ? 16.775 -7.943 -21.341 1.00 98.12 106 CYS A O 1
ATOM 855 N N . LEU A 1 107 ? 15.579 -7.107 -23.038 1.00 97.88 107 LEU A N 1
ATOM 856 C CA . LEU A 1 107 ? 14.495 -8.087 -22.908 1.00 97.88 107 LEU A CA 1
ATOM 857 C C . LEU A 1 107 ? 14.870 -9.404 -23.594 1.00 97.88 107 LEU A C 1
ATOM 859 O O . LEU A 1 107 ? 15.608 -9.406 -24.577 1.00 97.88 107 LEU A O 1
ATOM 863 N N . ARG A 1 108 ? 14.308 -10.520 -23.106 1.00 98.00 108 ARG A N 1
ATOM 864 C CA . ARG A 1 108 ? 14.583 -11.879 -23.621 1.00 98.00 108 ARG A CA 1
ATOM 865 C C . ARG A 1 108 ? 16.080 -12.230 -23.604 1.00 98.00 108 ARG A C 1
ATOM 867 O O . ARG A 1 108 ? 16.573 -12.902 -24.504 1.00 98.00 108 ARG A O 1
ATOM 874 N N . HIS A 1 109 ? 16.792 -11.769 -22.578 1.00 98.06 109 HIS A N 1
ATOM 875 C CA . HIS A 1 109 ? 18.218 -12.015 -22.394 1.00 98.06 109 HIS A CA 1
ATOM 876 C C . HIS A 1 109 ? 18.454 -12.700 -21.043 1.00 98.06 109 HIS A C 1
ATOM 878 O O . HIS A 1 109 ? 18.305 -12.080 -19.992 1.00 98.06 109 HIS A O 1
ATOM 884 N N . SER A 1 110 ? 18.753 -13.998 -21.065 1.00 98.19 110 SER A N 1
ATOM 885 C CA . SER A 1 110 ? 18.952 -14.810 -19.859 1.00 98.19 110 SER A CA 1
ATOM 886 C C . SER A 1 110 ? 20.392 -14.742 -19.351 1.00 98.19 110 SER A C 1
ATOM 888 O O . SER A 1 110 ? 21.330 -14.769 -20.145 1.00 98.19 110 SER A O 1
ATOM 890 N N . VAL A 1 111 ? 20.565 -14.761 -18.031 1.00 98.00 111 VAL A N 1
ATOM 891 C CA . VAL A 1 111 ? 21.875 -14.871 -17.368 1.00 98.00 111 VAL A CA 1
ATOM 892 C C . VAL A 1 111 ? 22.193 -16.348 -17.100 1.00 98.00 111 VAL A C 1
ATOM 894 O O . VAL A 1 111 ? 21.312 -17.086 -16.668 1.00 98.00 111 VAL A O 1
ATOM 897 N N . GLN A 1 112 ? 23.432 -16.788 -17.354 1.00 98.12 112 GLN A N 1
ATOM 898 C CA . GLN A 1 112 ? 23.851 -18.191 -17.170 1.00 98.12 112 GLN A CA 1
ATOM 899 C C . GLN A 1 112 ? 24.455 -18.464 -15.792 1.00 98.12 112 GLN A C 1
ATOM 901 O O . GLN A 1 112 ? 24.134 -19.462 -15.152 1.00 98.12 112 GLN A O 1
ATOM 906 N N . CYS A 1 113 ? 25.351 -17.591 -15.341 1.00 97.06 113 CYS A N 1
ATOM 907 C CA . CYS A 1 113 ? 26.033 -17.741 -14.068 1.00 97.06 113 CYS A CA 1
ATOM 908 C C . CYS A 1 113 ? 26.404 -16.379 -13.483 1.00 97.06 113 CYS A C 1
ATOM 910 O O . CYS A 1 113 ? 26.465 -15.368 -14.185 1.00 97.06 113 CYS A O 1
ATOM 912 N N . LEU A 1 114 ? 26.655 -16.378 -12.177 1.00 96.44 114 LEU A N 1
ATOM 913 C CA . LEU A 1 114 ? 27.310 -15.285 -11.476 1.00 96.44 114 LEU A CA 1
ATOM 914 C C . LEU A 1 114 ? 28.765 -15.691 -11.249 1.00 96.44 114 LEU A C 1
ATOM 916 O O . LEU A 1 114 ? 29.036 -16.817 -10.829 1.00 96.44 114 LEU A O 1
ATOM 920 N N . VAL A 1 115 ? 29.695 -14.784 -11.525 1.00 95.62 115 VAL A N 1
ATOM 921 C CA . VAL A 1 115 ? 31.116 -14.993 -11.235 1.00 95.62 115 VAL A CA 1
ATOM 922 C C . VAL A 1 115 ? 31.397 -14.389 -9.868 1.00 95.62 115 VAL A C 1
ATOM 924 O O . VAL A 1 115 ? 31.252 -13.183 -9.682 1.00 95.62 115 VAL A O 1
ATOM 927 N N . VAL A 1 116 ? 31.758 -15.240 -8.910 1.00 95.56 116 VAL A N 1
ATOM 928 C CA . VAL A 1 116 ? 32.066 -14.841 -7.533 1.00 95.56 116 VAL A CA 1
ATOM 929 C C . VAL A 1 116 ? 33.558 -15.023 -7.298 1.00 95.56 116 VAL A C 1
ATOM 931 O O . VAL A 1 116 ? 34.112 -16.084 -7.595 1.00 95.56 116 VAL A O 1
ATOM 934 N N . ASP A 1 117 ? 34.203 -13.982 -6.780 1.00 94.81 117 ASP A N 1
ATOM 935 C CA . ASP A 1 117 ? 35.609 -14.039 -6.404 1.00 94.81 117 ASP A CA 1
ATOM 936 C C . ASP A 1 117 ? 35.819 -14.950 -5.181 1.00 94.81 117 ASP A C 1
ATOM 938 O O . ASP A 1 117 ? 35.086 -14.868 -4.197 1.00 94.81 117 ASP A O 1
ATOM 942 N N . LYS A 1 118 ? 36.831 -15.823 -5.244 1.00 90.38 118 LYS A N 1
ATOM 943 C CA . LYS A 1 118 ? 37.125 -16.798 -4.179 1.00 90.38 118 LYS A CA 1
ATOM 944 C C . LYS A 1 118 ? 37.769 -16.154 -2.950 1.00 90.38 118 LYS A C 1
ATOM 946 O O . LYS A 1 118 ? 37.717 -16.742 -1.870 1.00 90.38 118 LYS A O 1
ATOM 951 N N . GLU A 1 119 ? 38.391 -14.987 -3.104 1.00 87.44 119 GLU A N 1
ATOM 952 C CA . GLU A 1 119 ? 39.066 -14.280 -2.010 1.00 87.44 119 GLU A CA 1
ATOM 953 C C . GLU A 1 119 ? 38.118 -13.356 -1.232 1.00 87.44 119 GLU A C 1
ATOM 955 O O . GLU A 1 119 ? 38.344 -13.083 -0.050 1.00 87.44 119 GLU A O 1
ATOM 960 N N . SER A 1 120 ? 36.993 -12.970 -1.839 1.00 76.31 120 SER A N 1
ATOM 961 C CA . SER A 1 120 ? 35.844 -12.339 -1.185 1.00 76.31 120 SER A CA 1
ATOM 962 C C . SER A 1 120 ? 35.166 -13.289 -0.180 1.00 76.31 120 SER A C 1
ATOM 964 O O . SER A 1 120 ? 34.104 -13.846 -0.444 1.00 76.31 120 SER A O 1
ATOM 966 N N . ARG A 1 121 ? 35.760 -13.478 1.007 1.00 62.66 121 ARG A N 1
ATOM 967 C CA . ARG A 1 121 ? 35.161 -14.214 2.142 1.00 62.66 121 ARG A CA 1
ATOM 968 C C . ARG A 1 121 ? 34.018 -13.428 2.803 1.00 62.66 121 ARG A C 1
ATOM 970 O O . ARG A 1 121 ? 34.144 -12.988 3.948 1.00 62.66 121 ARG A O 1
ATOM 977 N N . LYS A 1 122 ? 32.911 -13.251 2.090 1.00 57.22 122 LYS A N 1
ATOM 978 C CA . LYS A 1 122 ? 31.619 -12.858 2.661 1.00 57.22 122 LYS A CA 1
ATOM 979 C C . LYS A 1 122 ? 30.540 -13.824 2.214 1.00 57.22 122 LYS A C 1
ATOM 981 O O . LYS A 1 122 ? 30.523 -14.143 1.008 1.00 57.22 122 LYS A O 1
#

Radius of gyration: 22.13 Å; chains: 1; bounding box: 58×32×51 Å

Organism: Pipistrellus kuhlii (NCBI:txid59472)

InterPro domains:
  IPR001738 Rab protein geranylgeranyltransferase component A [PR00893] (1-19)
  IPR001738 Rab protein geranylgeranyltransferase component A [PR00893] (58-74)
  IPR001738 Rab protein geranylgeranyltransferase component A [PR00893] (118-122)
  IPR018203 GDP dissociation inhibitor [PF00996] (4-120)
  IPR018203 GDP dissociation inhibitor [PR00891] (68-85)
  IPR018203 GDP dissociation inhibitor [PR00891] (86-107)
  IPR018203 GDP dissociation inhibitor [PTHR11787] (1-121)
  IPR036188 FAD/NAD(P)-binding domain superfamily [G3DSA:3.50.50.60] (10-122)
  IPR036188 FAD/NAD(P)-binding domain superfamily [SSF51905] (1-120)

pLDDT: mean 94.49, std 5.83, range [57.22, 98.69]

Foldseek 3Di:
DLVVVLVCLLVVVVVCVLCVVQQPDFLLVSLVVDPDDPVSSVCLDCVQLVDDRHPHGVVSSSVSNNLFVVQAPPPDRGSDDADPVGPVVVVVVVVVVCVVVPDDDDPPDDDDDDDDDPVPPD

Sequence (122 aa):
MLMKFLTFCMEHEKHPGEYKAYEEITFSEYLKTQKLTPNLQHFVLYSIAMTPKSTSSTLDGLKAIKNFLHCLGRYGNTPFLFPLYGQGELPQCFCRMCAVFGGIYCLRHSVQCLVVDKESRK

Secondary structure (DSSP, 8-state):
-HHHHHHHHHTGGG-GGGTGGGTTSBHHHHHHHSS--HHHHHHIIIIII---TTT-BHHHHHHHHHHHHHHTTSSSSSS----TT-TTHHHHHHHHHHHHTT----TT---------SS---